Protein AF-A0A4Y7PY63-F1 (afdb_monomer_lite)

Secondary structure (DSSP, 8-state):
-----------------GGGSS-HHHHHHHHHHHHHS----TT---PPPSSTTSTTTTGGGS-HHHHHHHHH-GGGGSS---S------

InterPro domains:
  IPR001810 F-box domain [PF12937] (19-82)
  IPR036047 F-box-like domain superfamily [SSF81383] (13-80)

Radius of gyration: 17.95 Å; chains: 1; bounding box: 48×23×53 Å

Foldseek 3Di:
DDDDDDDDDDDDPDPDDVLVVDDLVVVVVVLCVQQVPQPCDPPDRAHAAPDCVGPPNVQLVPDVVSVVSSVPDCVSVPTHDPPDPPPDD

pLDDT: mean 75.79, std 16.99, range [36.62, 93.94]

Sequence (89 aa):
MNTSAHILEGGGGDGYSPIQQLPPELLCDIFHHCISHPTRRSGFFRLPYPSVTEAPLKLGRVCRSWRQLVLSTPTLWSRLSLGAGRSRK

Structure (mmCIF, N/CA/C/O backbone):
data_AF-A0A4Y7PY63-F1
#
_entry.id   AF-A0A4Y7PY63-F1
#
loop_
_atom_site.group_PDB
_atom_site.id
_atom_site.type_symbol
_atom_site.label_atom_id
_atom_site.label_alt_id
_atom_site.label_comp_id
_atom_site.label_asym_id
_atom_site.label_entity_id
_atom_site.label_seq_id
_atom_site.pdbx_PDB_ins_code
_atom_site.Cartn_x
_atom_site.Cartn_y
_atom_site.Cartn_z
_atom_site.occupancy
_atom_site.B_iso_or_equiv
_atom_site.auth_seq_id
_atom_site.auth_comp_id
_atom_site.auth_asym_id
_atom_site.auth_atom_id
_atom_site.pdbx_PDB_model_num
ATOM 1 N N . MET A 1 1 ? -16.005 8.848 27.756 1.00 38.19 1 MET A N 1
ATOM 2 C CA . MET A 1 1 ? -17.453 8.675 27.541 1.00 38.19 1 MET A CA 1
ATOM 3 C C . MET A 1 1 ? -17.642 7.320 26.899 1.00 38.19 1 MET A C 1
ATOM 5 O O . MET A 1 1 ? -17.077 7.086 25.840 1.00 38.19 1 MET A O 1
ATOM 9 N N . ASN A 1 2 ? -18.297 6.408 27.616 1.00 36.62 2 ASN A N 1
ATOM 10 C CA . ASN A 1 2 ? -18.586 5.072 27.117 1.00 36.62 2 ASN A CA 1
ATOM 11 C C . ASN A 1 2 ? -19.567 5.179 25.944 1.00 36.62 2 ASN A C 1
ATOM 13 O O . ASN A 1 2 ? -20.440 6.049 25.945 1.00 36.62 2 ASN A O 1
ATOM 17 N N . THR A 1 3 ? -19.463 4.271 24.987 1.00 40.09 3 THR A N 1
ATOM 18 C CA . THR A 1 3 ? -20.632 3.900 24.198 1.00 40.09 3 THR A CA 1
ATOM 19 C C . THR A 1 3 ? -20.628 2.389 24.100 1.00 40.09 3 THR A C 1
ATOM 21 O O . THR A 1 3 ? -20.044 1.797 23.199 1.00 40.09 3 THR A O 1
ATOM 24 N N . SER A 1 4 ? -21.232 1.770 25.112 1.00 39.66 4 SER A N 1
ATOM 25 C CA . SER A 1 4 ? -21.748 0.413 25.007 1.00 39.66 4 SER A CA 1
ATOM 26 C C . SER A 1 4 ? -22.830 0.388 23.929 1.00 39.66 4 SER A C 1
ATOM 28 O O . SER A 1 4 ? -23.845 1.066 24.059 1.00 39.66 4 SER A O 1
ATOM 30 N N . ALA A 1 5 ? -22.635 -0.426 22.898 1.00 43.47 5 ALA A N 1
ATOM 31 C CA . ALA A 1 5 ? -23.714 -0.911 22.051 1.00 43.47 5 ALA A CA 1
ATOM 32 C C . ALA A 1 5 ? -23.647 -2.439 22.067 1.00 43.47 5 ALA A C 1
ATOM 34 O O . ALA A 1 5 ? -22.939 -3.070 21.288 1.00 43.47 5 ALA A O 1
ATOM 35 N N . HIS A 1 6 ? -24.359 -3.013 23.032 1.00 50.34 6 HIS A N 1
ATOM 36 C CA . HIS A 1 6 ? -24.821 -4.390 22.980 1.00 50.34 6 HIS A CA 1
ATOM 37 C C . HIS A 1 6 ? -25.946 -4.430 21.936 1.00 50.34 6 HIS A C 1
ATOM 39 O O . HIS A 1 6 ? -26.987 -3.812 22.155 1.00 50.34 6 HIS A O 1
ATOM 45 N N . ILE A 1 7 ? -25.755 -5.134 20.820 1.00 56.34 7 ILE A N 1
ATOM 46 C CA . ILE A 1 7 ? -26.852 -5.610 19.968 1.00 56.34 7 ILE A CA 1
ATOM 47 C C . ILE A 1 7 ? -26.581 -7.088 19.686 1.00 56.34 7 ILE A C 1
ATOM 49 O O . ILE A 1 7 ? -25.544 -7.452 19.136 1.00 56.34 7 ILE A O 1
ATOM 53 N N . LEU A 1 8 ? -27.507 -7.915 20.167 1.00 52.91 8 LEU A N 1
ATOM 54 C CA . LEU A 1 8 ? -27.619 -9.348 19.931 1.00 52.91 8 LEU A CA 1
ATOM 55 C C . LEU A 1 8 ? -28.391 -9.615 18.624 1.00 52.91 8 LEU A C 1
ATOM 57 O O . LEU A 1 8 ? -29.208 -8.791 18.221 1.00 52.91 8 LEU A O 1
ATOM 61 N N . GLU A 1 9 ? -28.196 -10.828 18.101 1.00 44.06 9 GLU A N 1
ATOM 62 C CA . GLU A 1 9 ? -29.035 -11.576 17.147 1.00 44.06 9 GLU A CA 1
ATOM 63 C C . GLU A 1 9 ? -29.151 -11.089 15.689 1.00 44.06 9 GLU A C 1
ATOM 65 O O . GLU A 1 9 ? -29.597 -9.984 15.395 1.00 44.06 9 GLU A O 1
ATOM 70 N N . GLY A 1 10 ? -28.885 -12.015 14.757 1.00 42.09 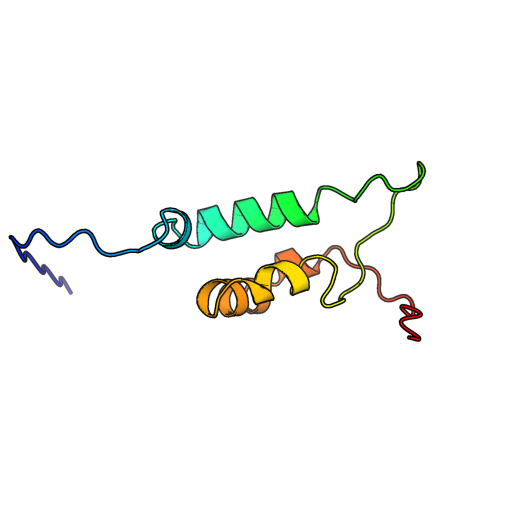10 GLY A N 1
ATOM 71 C CA . GLY A 1 10 ? -29.389 -11.934 13.384 1.00 42.09 10 GLY A CA 1
ATOM 72 C C . GLY A 1 10 ? -28.495 -12.605 12.349 1.00 42.09 10 GLY A C 1
ATOM 73 O O . GLY A 1 10 ? -27.683 -11.945 11.712 1.00 42.09 10 GLY A O 1
ATOM 74 N N . GLY A 1 11 ? -28.652 -13.918 12.156 1.00 52.00 11 GLY A N 1
ATOM 75 C CA . GLY A 1 11 ? -28.004 -14.651 11.071 1.00 52.00 11 GLY A CA 1
ATOM 76 C C . GLY A 1 11 ? -28.357 -14.090 9.691 1.00 52.00 11 GLY A C 1
ATOM 77 O O . GLY A 1 11 ? -29.525 -13.901 9.358 1.00 52.00 11 GLY A O 1
ATOM 78 N N . GLY A 1 12 ? -27.329 -13.872 8.877 1.00 49.88 12 GLY A N 1
ATOM 79 C CA . GLY A 1 12 ? -27.476 -13.417 7.503 1.00 49.88 12 GLY A CA 1
ATOM 80 C C . GLY A 1 12 ? -26.123 -13.226 6.847 1.00 49.88 12 GLY A C 1
ATOM 81 O O . GLY A 1 12 ? -25.841 -12.109 6.455 1.00 49.88 12 GLY A O 1
ATOM 82 N N . GLY A 1 13 ? -25.330 -14.310 6.768 1.00 59.53 13 GLY A N 1
ATOM 83 C CA . GLY A 1 13 ? -23.970 -14.401 6.215 1.00 59.53 13 GLY A CA 1
ATOM 84 C C . GLY A 1 13 ? -23.643 -13.334 5.179 1.00 59.53 13 GLY A C 1
ATOM 85 O O . GLY A 1 13 ? -23.781 -13.524 3.971 1.00 59.53 13 GLY A O 1
ATOM 86 N N . ASP A 1 14 ? -23.239 -12.193 5.697 1.00 59.06 14 ASP A N 1
ATOM 87 C CA . ASP A 1 14 ? -22.962 -10.992 4.957 1.00 59.06 14 ASP A CA 1
ATOM 88 C C . ASP A 1 14 ? -21.647 -11.202 4.212 1.00 59.06 14 ASP A C 1
ATOM 90 O O . ASP A 1 14 ? -20.630 -11.592 4.783 1.00 59.06 14 ASP A O 1
ATOM 94 N N . GLY A 1 15 ? -21.697 -11.024 2.890 1.00 64.50 15 GLY A N 1
ATOM 95 C CA . GLY A 1 15 ? -20.617 -11.307 1.943 1.00 64.50 15 GLY A CA 1
ATOM 96 C C . GLY A 1 15 ? -19.397 -10.391 2.074 1.00 64.50 15 GLY A C 1
ATOM 97 O O . GLY A 1 15 ? -18.844 -9.947 1.066 1.00 64.50 15 GLY A O 1
ATOM 98 N N . TYR A 1 16 ? -18.971 -10.076 3.293 1.00 69.75 16 TYR A N 1
ATOM 99 C CA . TYR A 1 16 ? -17.709 -9.417 3.547 1.00 69.75 16 TYR A CA 1
ATOM 100 C C . TYR A 1 16 ? -16.588 -10.421 3.318 1.00 69.75 16 TYR A C 1
ATOM 102 O O . TYR A 1 16 ? -16.509 -11.487 3.927 1.00 69.75 16 TYR A O 1
ATOM 110 N N . SER A 1 17 ? -15.689 -10.072 2.404 1.00 77.81 17 SER A N 1
ATOM 111 C CA . SER A 1 17 ? -14.433 -10.798 2.289 1.00 77.81 17 SER A CA 1
ATOM 112 C C . SER A 1 17 ? -13.697 -10.690 3.633 1.00 77.81 17 SER A C 1
ATOM 114 O O . SER A 1 17 ? -13.599 -9.571 4.145 1.00 77.81 17 SER A O 1
ATOM 116 N N . PRO A 1 18 ? -13.125 -11.781 4.181 1.00 83.12 18 PRO A N 1
ATOM 117 C CA . PRO A 1 18 ? -12.386 -11.756 5.450 1.00 83.12 18 PRO A CA 1
ATOM 118 C C . PRO A 1 18 ? -11.319 -10.655 5.513 1.00 83.12 18 PRO A C 1
ATOM 120 O O . PRO A 1 18 ? -11.023 -10.104 6.567 1.00 83.12 18 PRO A O 1
ATOM 123 N N . ILE A 1 19 ? -10.785 -10.259 4.353 1.00 85.00 19 ILE A N 1
ATOM 124 C CA . ILE A 1 19 ? -9.783 -9.199 4.240 1.00 85.00 19 ILE A CA 1
ATOM 125 C C . ILE A 1 19 ? -10.304 -7.792 4.574 1.00 85.00 19 ILE A C 1
ATOM 127 O O . ILE A 1 19 ? -9.512 -6.883 4.797 1.00 85.00 19 ILE A O 1
ATOM 131 N N . GLN A 1 20 ? -11.623 -7.594 4.592 1.00 82.00 20 GLN A N 1
ATOM 132 C CA . GLN A 1 20 ? -12.260 -6.340 5.003 1.00 82.00 20 GLN A CA 1
ATOM 133 C C . GLN A 1 20 ? -12.486 -6.269 6.517 1.00 82.00 20 GLN A C 1
ATOM 135 O O . GLN A 1 20 ? -12.739 -5.185 7.030 1.00 82.00 20 GLN A O 1
ATOM 140 N N . GLN A 1 21 ? -12.380 -7.402 7.219 1.00 85.50 21 GLN A N 1
ATOM 141 C CA . GLN A 1 21 ? -12.482 -7.478 8.678 1.00 85.50 21 GLN A CA 1
ATOM 142 C C . GLN A 1 21 ? -11.125 -7.271 9.364 1.00 85.50 21 GLN A C 1
ATOM 144 O O . GLN A 1 21 ? -11.067 -7.136 10.584 1.00 85.50 21 GLN A O 1
ATOM 149 N N . LEU A 1 22 ? -10.027 -7.251 8.596 1.00 87.94 22 LEU A N 1
ATOM 150 C CA . LEU A 1 22 ? -8.707 -6.972 9.143 1.00 87.94 22 LEU A CA 1
ATOM 151 C C . LEU A 1 22 ? -8.631 -5.520 9.642 1.00 87.94 22 LEU A C 1
ATOM 153 O O . LEU A 1 22 ? -9.039 -4.605 8.919 1.00 87.94 22 LEU A O 1
ATOM 157 N N . PRO A 1 23 ? -8.031 -5.292 10.823 1.00 89.81 23 PRO A N 1
ATOM 158 C CA . PRO A 1 23 ? -7.649 -3.961 11.260 1.00 89.81 23 PRO A CA 1
ATOM 159 C C . PRO A 1 23 ? -6.763 -3.258 10.218 1.00 89.81 23 PRO A C 1
ATOM 161 O O . PRO A 1 23 ? -5.956 -3.915 9.540 1.00 89.81 23 PRO A O 1
ATOM 164 N N . PRO A 1 24 ? -6.876 -1.925 10.086 1.00 88.88 24 PRO A N 1
ATOM 165 C CA . PRO A 1 24 ? -6.095 -1.159 9.122 1.00 88.88 24 PRO A CA 1
ATOM 166 C C . PRO A 1 24 ? -4.582 -1.301 9.341 1.00 88.88 24 PRO A C 1
ATOM 168 O O . PRO A 1 24 ? -3.830 -1.248 8.371 1.00 88.88 24 PRO A O 1
ATOM 171 N N . GLU A 1 25 ? -4.121 -1.541 10.570 1.00 91.50 25 GLU A N 1
ATOM 172 C CA . GLU A 1 25 ? -2.707 -1.759 10.893 1.00 91.50 25 GLU A CA 1
ATOM 173 C C . GLU A 1 25 ? -2.171 -3.029 10.220 1.00 91.50 25 GLU A C 1
ATOM 175 O O . GLU A 1 25 ? -1.149 -2.989 9.537 1.00 91.50 25 GLU A O 1
ATOM 180 N N . LEU A 1 26 ? -2.910 -4.139 10.319 1.00 93.50 26 LEU A N 1
ATOM 181 C CA . LEU A 1 26 ? -2.516 -5.403 9.690 1.00 93.50 26 LEU A CA 1
ATOM 182 C C . LEU A 1 26 ? -2.583 -5.314 8.165 1.00 93.50 26 LEU A C 1
ATOM 184 O O . LEU A 1 26 ? -1.723 -5.849 7.465 1.00 93.50 26 LEU A O 1
ATOM 188 N N . LEU A 1 27 ? -3.584 -4.610 7.631 1.00 91.56 27 LEU A N 1
ATOM 189 C CA . LEU A 1 27 ? -3.679 -4.383 6.192 1.00 91.56 27 LEU A CA 1
ATOM 190 C C . LEU A 1 27 ? -2.509 -3.521 5.680 1.00 91.56 27 LEU A C 1
ATOM 192 O O . LEU A 1 27 ? -1.924 -3.829 4.640 1.00 91.56 27 LEU A O 1
ATOM 196 N N . CYS A 1 28 ? -2.124 -2.489 6.438 1.00 91.69 28 CYS A N 1
ATOM 197 C CA . CYS A 1 28 ? -0.915 -1.698 6.208 1.00 91.69 28 CYS A CA 1
ATOM 198 C C . CYS A 1 28 ? 0.335 -2.582 6.174 1.00 91.69 28 CYS A C 1
ATOM 200 O O . CYS A 1 28 ? 1.136 -2.462 5.245 1.00 91.69 28 CYS A O 1
ATOM 202 N N . ASP A 1 29 ? 0.514 -3.474 7.147 1.00 92.25 29 ASP A N 1
ATOM 203 C CA . ASP A 1 29 ? 1.672 -4.370 7.200 1.00 92.25 29 ASP A CA 1
ATOM 204 C C . ASP A 1 29 ? 1.727 -5.299 5.987 1.00 92.25 29 ASP A C 1
ATOM 206 O O . ASP A 1 29 ? 2.781 -5.446 5.361 1.00 92.25 29 ASP A O 1
ATOM 210 N N . ILE A 1 30 ? 0.589 -5.860 5.571 1.00 91.31 30 ILE A N 1
ATOM 211 C CA . ILE A 1 30 ? 0.495 -6.651 4.336 1.00 91.31 30 ILE A CA 1
ATOM 212 C C . ILE A 1 30 ? 0.940 -5.811 3.132 1.00 91.31 30 ILE A C 1
ATOM 214 O O . ILE A 1 30 ? 1.746 -6.266 2.316 1.00 91.31 30 ILE A O 1
ATOM 218 N N . PHE A 1 31 ? 0.482 -4.561 3.027 1.00 91.38 31 PHE A N 1
ATOM 219 C CA . PHE A 1 31 ? 0.866 -3.675 1.926 1.00 91.38 31 PHE A CA 1
ATOM 220 C C . PHE A 1 31 ? 2.370 -3.381 1.916 1.00 91.38 31 PHE A C 1
ATOM 222 O O . PHE A 1 31 ? 2.980 -3.396 0.842 1.00 91.38 31 PHE A O 1
ATOM 229 N N . HIS A 1 32 ? 3.001 -3.198 3.079 1.00 89.69 32 HIS A N 1
ATOM 230 C CA . HIS A 1 32 ? 4.455 -3.034 3.173 1.00 89.69 32 HIS A CA 1
ATOM 231 C C . HIS A 1 32 ? 5.211 -4.262 2.661 1.00 89.69 32 HIS A C 1
ATOM 233 O O . HIS A 1 32 ? 6.222 -4.100 1.969 1.00 89.69 32 HIS A O 1
ATOM 239 N N . HIS A 1 33 ? 4.715 -5.473 2.929 1.00 87.44 33 HIS A N 1
ATOM 240 C CA . HIS A 1 33 ? 5.294 -6.706 2.389 1.00 87.44 33 HIS A CA 1
ATOM 241 C C . HIS A 1 33 ? 5.117 -6.801 0.868 1.00 87.44 33 HIS A C 1
ATOM 243 O O . HIS A 1 33 ? 6.061 -7.171 0.167 1.00 87.44 33 HIS A O 1
ATOM 249 N N . CYS A 1 34 ? 3.956 -6.397 0.338 1.00 83.81 34 CYS A N 1
ATOM 250 C CA . CYS A 1 34 ? 3.700 -6.358 -1.106 1.00 83.81 34 CYS A CA 1
ATOM 251 C C . CYS A 1 34 ? 4.599 -5.363 -1.858 1.00 83.81 34 CYS A C 1
ATOM 253 O O . CYS A 1 34 ? 4.920 -5.594 -3.022 1.00 83.81 34 CYS A O 1
ATOM 255 N N . ILE A 1 35 ? 4.987 -4.255 -1.221 1.00 81.25 35 ILE A N 1
ATOM 256 C CA . ILE A 1 35 ? 5.852 -3.222 -1.818 1.00 81.25 35 ILE A CA 1
ATOM 257 C C . ILE A 1 35 ? 7.335 -3.564 -1.627 1.00 81.25 35 ILE A C 1
ATOM 259 O O . ILE A 1 35 ? 8.146 -3.333 -2.521 1.00 81.25 35 ILE A O 1
ATOM 263 N N . SER A 1 36 ? 7.700 -4.131 -0.473 1.00 73.25 36 SER A N 1
ATOM 264 C CA . SER A 1 36 ? 9.090 -4.453 -0.123 1.00 73.25 36 SER A CA 1
ATOM 265 C C . SER A 1 36 ? 9.613 -5.738 -0.758 1.00 73.25 36 SER A C 1
ATOM 267 O O . SER A 1 36 ? 10.799 -6.021 -0.620 1.00 73.25 36 SER A O 1
ATOM 269 N N . HIS A 1 37 ? 8.772 -6.506 -1.455 1.00 67.00 37 HIS A N 1
ATOM 270 C CA . HIS A 1 37 ? 9.212 -7.577 -2.344 1.00 67.00 37 HIS A CA 1
ATOM 271 C C . HIS A 1 37 ? 9.423 -7.013 -3.758 1.00 67.00 37 HIS A C 1
ATOM 273 O O . HIS A 1 37 ? 8.496 -7.045 -4.575 1.00 67.00 37 HIS A O 1
ATOM 279 N N . PRO A 1 38 ? 10.622 -6.482 -4.084 1.00 61.00 38 PRO A N 1
ATOM 280 C CA . PRO A 1 38 ? 10.932 -6.066 -5.442 1.00 61.00 38 PRO A CA 1
ATOM 281 C C . PRO A 1 38 ? 10.699 -7.262 -6.354 1.00 61.00 38 PRO A C 1
ATOM 283 O O . PRO A 1 38 ? 11.198 -8.366 -6.113 1.00 61.00 38 PRO A O 1
ATOM 286 N N . THR A 1 39 ? 9.901 -7.055 -7.396 1.00 60.47 39 THR A N 1
ATOM 287 C CA . THR A 1 39 ? 9.667 -8.094 -8.389 1.00 60.47 39 THR A CA 1
ATOM 288 C C . THR A 1 39 ? 11.029 -8.446 -8.976 1.00 60.47 39 THR A C 1
ATOM 290 O O . THR A 1 39 ? 11.621 -7.622 -9.672 1.00 60.47 39 THR A O 1
ATOM 293 N N . ARG A 1 40 ? 11.557 -9.642 -8.675 1.00 56.72 40 ARG A N 1
ATOM 294 C CA . ARG A 1 40 ? 12.794 -10.162 -9.273 1.00 56.72 40 ARG A CA 1
ATOM 295 C C . ARG A 1 40 ? 12.544 -10.474 -10.745 1.00 56.72 40 ARG A C 1
ATOM 297 O O . ARG A 1 40 ? 12.495 -11.624 -11.162 1.00 56.72 40 ARG A O 1
ATOM 304 N N . ARG A 1 41 ? 12.330 -9.437 -11.547 1.00 56.44 41 ARG A N 1
ATOM 305 C CA . ARG A 1 41 ? 12.314 -9.539 -12.998 1.00 56.44 41 ARG A CA 1
ATOM 306 C C . ARG A 1 41 ? 13.753 -9.380 -13.456 1.00 56.44 41 ARG A C 1
ATOM 308 O O . ARG A 1 41 ? 14.333 -8.312 -13.323 1.00 56.44 41 ARG A O 1
ATOM 315 N N . SER A 1 42 ? 14.314 -10.464 -13.985 1.00 57.91 42 SER A N 1
ATOM 316 C CA . SER A 1 42 ? 15.585 -10.446 -14.715 1.00 57.91 42 SER A CA 1
ATOM 317 C C . SER A 1 42 ? 16.849 -10.139 -13.889 1.00 57.91 42 SER A C 1
ATOM 319 O O . SER A 1 42 ? 17.772 -9.520 -14.402 1.00 57.91 42 SER A O 1
ATOM 321 N N . GLY A 1 43 ? 16.925 -10.562 -12.622 1.00 61.22 43 GLY A N 1
ATOM 322 C CA . GLY A 1 43 ? 18.181 -10.520 -11.848 1.00 61.22 43 GLY A CA 1
ATOM 323 C C . GLY A 1 43 ? 18.614 -9.146 -11.315 1.00 61.22 43 GLY A C 1
ATOM 324 O O . GLY A 1 43 ? 19.552 -9.085 -10.527 1.00 61.22 43 GLY A O 1
ATOM 325 N N . PHE A 1 44 ? 17.906 -8.064 -11.654 1.00 62.03 44 PHE A N 1
ATOM 326 C CA . PHE A 1 44 ? 18.199 -6.712 -11.169 1.00 62.03 44 PHE A CA 1
ATOM 327 C C . PHE A 1 44 ? 17.180 -6.243 -10.121 1.00 62.03 44 PHE A C 1
ATOM 329 O O . PHE A 1 44 ? 15.978 -6.484 -10.240 1.00 62.03 44 PHE A O 1
ATOM 336 N N . PHE A 1 45 ? 17.664 -5.555 -9.084 1.00 69.50 45 PHE A N 1
ATOM 337 C CA . PHE A 1 45 ? 16.827 -4.909 -8.072 1.00 69.50 45 PHE A CA 1
ATOM 338 C C . PHE A 1 45 ? 16.311 -3.577 -8.627 1.00 69.50 45 PHE A C 1
ATOM 340 O O . PHE A 1 45 ? 17.095 -2.658 -8.861 1.00 69.50 45 PHE A O 1
ATOM 347 N N . ARG A 1 46 ? 14.997 -3.457 -8.840 1.00 77.06 46 ARG A N 1
ATOM 348 C CA . ARG A 1 46 ? 14.356 -2.206 -9.267 1.00 77.06 46 ARG A CA 1
ATOM 349 C C . ARG A 1 46 ? 13.286 -1.804 -8.259 1.00 77.06 46 ARG A C 1
ATOM 351 O O . ARG A 1 46 ? 12.451 -2.625 -7.885 1.00 77.06 46 ARG A O 1
ATOM 358 N N . LEU A 1 47 ? 13.291 -0.531 -7.866 1.00 79.69 47 LEU A N 1
ATOM 359 C CA . LEU A 1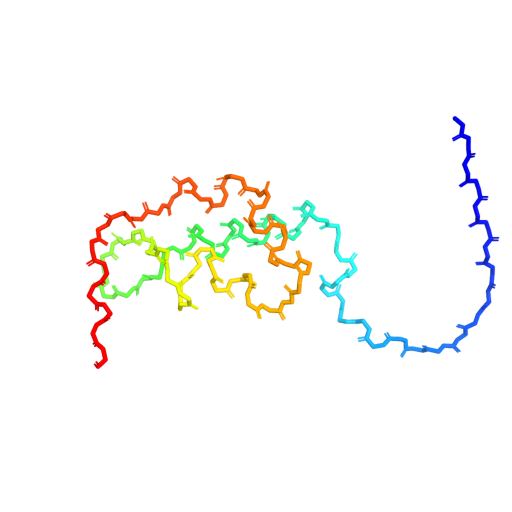 47 ? 12.196 0.059 -7.097 1.00 79.69 47 LEU A CA 1
ATOM 360 C C . LEU A 1 47 ? 10.937 0.188 -7.970 1.00 79.69 47 LEU A C 1
ATOM 362 O O . LEU A 1 47 ? 11.050 0.566 -9.142 1.00 79.69 47 LEU A O 1
ATOM 36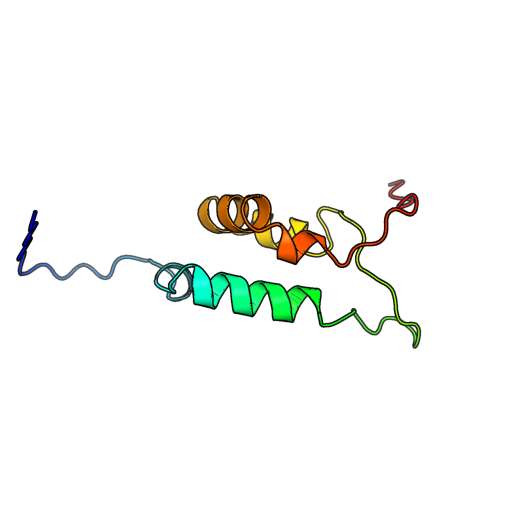6 N N . PRO A 1 48 ? 9.740 -0.075 -7.424 1.00 79.06 48 PRO A N 1
ATOM 367 C CA . PRO A 1 48 ? 8.502 0.076 -8.174 1.00 79.06 48 PRO A CA 1
ATOM 368 C C . PRO A 1 48 ? 8.317 1.524 -8.644 1.00 79.06 48 PRO A C 1
ATOM 370 O O . PRO A 1 48 ? 8.749 2.475 -7.989 1.00 79.06 48 PRO A O 1
ATOM 373 N N . TYR A 1 49 ? 7.698 1.695 -9.806 1.00 83.12 49 TYR A N 1
ATOM 374 C CA . TYR A 1 49 ? 7.278 2.990 -10.328 1.00 83.12 49 TYR A CA 1
ATOM 375 C C . TYR A 1 49 ? 5.805 3.213 -9.973 1.00 83.12 49 TYR A C 1
ATOM 377 O O . TYR A 1 49 ? 5.023 2.265 -10.086 1.00 83.12 49 TYR A O 1
ATOM 385 N N . PRO A 1 50 ? 5.384 4.432 -9.585 1.00 79.12 50 PRO A N 1
ATOM 386 C CA . PRO A 1 50 ? 3.986 4.744 -9.298 1.00 79.12 50 PRO A CA 1
ATOM 387 C C . PRO A 1 50 ? 3.127 4.669 -10.573 1.00 79.12 50 PRO A C 1
ATOM 389 O O . PRO A 1 50 ? 2.748 5.669 -11.173 1.00 79.12 50 PRO A O 1
ATOM 392 N N . SER A 1 51 ? 2.788 3.448 -10.979 1.00 83.50 51 SER A N 1
ATOM 393 C CA . SER A 1 51 ? 1.896 3.121 -12.088 1.00 83.50 51 SER A CA 1
ATOM 394 C C . SER A 1 51 ? 0.703 2.325 -11.586 1.00 83.50 51 SER A C 1
ATOM 396 O O . SER A 1 51 ? 0.782 1.613 -10.591 1.00 83.50 51 SER A O 1
ATOM 398 N N . VAL A 1 52 ? -0.399 2.350 -12.331 1.00 85.31 52 VAL A N 1
ATOM 399 C CA . VAL A 1 52 ? -1.597 1.551 -12.013 1.00 85.31 52 VAL A CA 1
ATOM 400 C C . VAL A 1 52 ? -1.358 0.033 -12.052 1.00 85.31 52 VAL A C 1
ATOM 402 O O . VAL A 1 52 ? -2.232 -0.734 -11.645 1.00 85.31 52 VAL A O 1
ATOM 405 N N . THR A 1 53 ? -0.207 -0.399 -12.572 1.00 84.62 53 THR A N 1
ATOM 406 C CA . THR A 1 53 ? 0.217 -1.797 -12.705 1.00 84.62 53 THR A CA 1
ATOM 407 C C . THR A 1 53 ? 1.187 -2.250 -11.615 1.00 84.62 53 THR A C 1
ATOM 409 O O . THR A 1 53 ? 1.411 -3.453 -11.481 1.00 84.62 53 THR A O 1
ATOM 412 N N . GLU A 1 54 ? 1.743 -1.326 -10.827 1.00 84.75 54 GLU A N 1
ATOM 413 C CA . GLU A 1 54 ? 2.723 -1.605 -9.772 1.00 84.75 54 GLU A CA 1
ATOM 414 C C . GLU A 1 54 ? 2.232 -1.064 -8.417 1.00 84.75 54 GLU A C 1
ATOM 416 O O . GLU A 1 54 ? 1.395 -0.162 -8.334 1.00 84.75 54 GLU A O 1
ATOM 421 N N . ALA A 1 55 ? 2.691 -1.671 -7.323 1.00 84.81 55 ALA A N 1
ATOM 422 C CA . ALA A 1 55 ? 2.417 -1.148 -5.988 1.00 84.81 55 ALA A CA 1
ATOM 423 C C . ALA A 1 55 ? 3.171 0.187 -5.787 1.00 84.81 55 ALA A C 1
ATOM 425 O O . ALA A 1 55 ? 4.220 0.378 -6.399 1.00 84.81 55 ALA A O 1
ATOM 426 N N . PRO A 1 56 ? 2.663 1.120 -4.963 1.00 86.31 56 PRO A N 1
ATOM 427 C CA . PRO A 1 56 ? 1.483 0.992 -4.100 1.00 86.31 56 PRO A CA 1
ATOM 428 C C . PRO A 1 56 ? 0.134 1.184 -4.825 1.00 86.31 56 PRO A C 1
ATOM 430 O O . PRO A 1 56 ? -0.895 0.705 -4.350 1.00 86.31 56 PRO A O 1
ATOM 433 N N . LEU A 1 57 ? 0.110 1.804 -6.011 1.00 88.25 57 LEU A N 1
ATOM 434 C CA . LEU A 1 57 ? -1.132 2.171 -6.712 1.00 88.25 57 LEU A CA 1
ATOM 435 C C . LEU A 1 57 ? -2.000 0.979 -7.135 1.00 88.25 57 LEU A C 1
ATOM 437 O O . LEU A 1 57 ? -3.227 1.087 -7.123 1.00 88.25 57 LEU A O 1
ATOM 441 N N . LYS A 1 58 ? -1.392 -0.164 -7.467 1.00 89.62 58 LYS A N 1
ATOM 442 C CA . LYS A 1 58 ? -2.120 -1.406 -7.765 1.00 89.62 58 LYS A CA 1
ATOM 443 C C . LYS A 1 58 ? -3.029 -1.847 -6.608 1.00 89.62 58 LYS A C 1
ATOM 445 O O . LYS A 1 58 ? -4.142 -2.301 -6.861 1.00 89.62 58 LYS A O 1
ATOM 450 N N . LEU A 1 59 ? -2.586 -1.680 -5.358 1.00 89.44 59 LEU A N 1
ATOM 451 C CA . LEU A 1 59 ? -3.347 -2.071 -4.163 1.00 89.44 59 LEU A CA 1
ATOM 452 C C . LEU A 1 59 ? -4.588 -1.185 -3.982 1.00 89.44 59 LEU A C 1
ATOM 454 O O . LEU A 1 59 ? -5.679 -1.679 -3.708 1.00 89.44 59 LEU A O 1
ATOM 458 N N . GLY A 1 60 ? -4.465 0.113 -4.269 1.00 90.81 60 GLY A N 1
ATOM 459 C CA . GLY A 1 60 ? -5.580 1.062 -4.211 1.00 90.81 60 GLY A CA 1
ATOM 460 C C . GLY A 1 60 ? -6.673 0.858 -5.271 1.00 90.81 60 GLY A C 1
ATOM 461 O O . GLY A 1 60 ? -7.620 1.641 -5.318 1.00 90.81 60 GLY A O 1
ATOM 462 N N . ARG A 1 61 ? -6.563 -0.151 -6.148 1.00 91.50 61 ARG A N 1
ATOM 463 C CA . ARG A 1 61 ? -7.595 -0.490 -7.145 1.00 91.50 61 ARG A CA 1
ATOM 464 C C . ARG A 1 61 ? -8.552 -1.595 -6.697 1.00 91.50 61 ARG A C 1
ATOM 466 O O . ARG A 1 61 ? -9.527 -1.831 -7.399 1.00 91.50 61 ARG A O 1
ATOM 473 N N . VAL A 1 62 ? -8.290 -2.255 -5.567 1.00 90.12 62 VAL A N 1
ATOM 474 C CA . VAL A 1 62 ? -9.110 -3.378 -5.082 1.00 90.12 62 VAL A CA 1
ATOM 475 C C . VAL A 1 62 ? -10.465 -2.893 -4.563 1.00 90.12 62 VAL A C 1
ATOM 477 O O . VAL A 1 62 ? -11.504 -3.367 -5.010 1.00 90.12 62 VAL A O 1
ATOM 480 N N . CYS A 1 63 ? -10.475 -1.919 -3.649 1.00 89.81 63 CYS A N 1
ATOM 481 C CA . CYS A 1 63 ? -11.698 -1.295 -3.143 1.00 89.81 63 CYS A CA 1
ATOM 482 C C . CYS A 1 63 ? -11.427 0.129 -2.620 1.00 89.81 6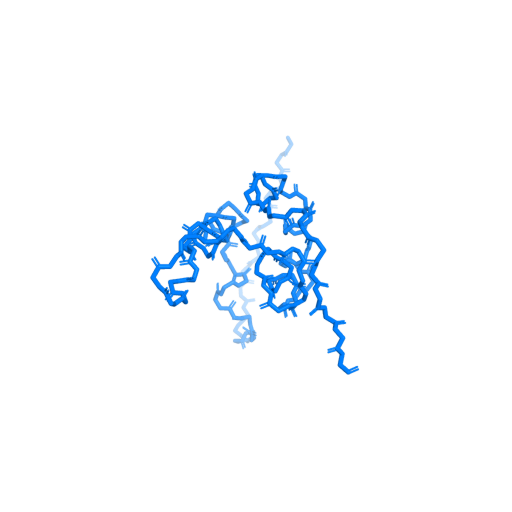3 CYS A C 1
ATOM 484 O O . CYS A 1 63 ? -10.276 0.565 -2.527 1.00 89.81 63 CYS A O 1
ATOM 486 N N . ARG A 1 64 ? -12.489 0.870 -2.261 1.00 90.25 64 ARG A N 1
ATOM 487 C CA . ARG A 1 64 ? -12.366 2.254 -1.756 1.00 90.25 64 ARG A CA 1
ATOM 488 C C . ARG A 1 64 ? -11.590 2.336 -0.436 1.00 90.25 64 ARG A C 1
ATOM 490 O O . ARG A 1 64 ? -10.763 3.230 -0.301 1.00 90.25 64 ARG A O 1
ATOM 497 N N . SER A 1 65 ? -11.809 1.387 0.478 1.00 91.12 65 SER A N 1
ATOM 498 C CA . SER A 1 65 ? -11.112 1.330 1.773 1.00 91.12 65 SER A CA 1
ATOM 499 C C . SER A 1 65 ? -9.597 1.170 1.590 1.00 91.12 65 SER A C 1
ATOM 501 O O . SER A 1 65 ? -8.814 1.970 2.099 1.00 91.12 65 SER A O 1
ATOM 503 N N . TRP A 1 66 ? -9.169 0.233 0.735 1.00 93.31 66 TRP A N 1
ATOM 504 C CA . TRP A 1 66 ? -7.748 0.033 0.427 1.00 93.31 66 TRP A CA 1
ATOM 505 C C . TRP A 1 66 ? -7.131 1.266 -0.228 1.00 93.31 66 TRP A C 1
ATOM 507 O O . TRP A 1 66 ? -6.000 1.627 0.078 1.00 93.31 66 TRP A O 1
ATOM 517 N N . ARG A 1 67 ? -7.875 1.942 -1.113 1.00 93.69 67 ARG A N 1
ATOM 518 C CA . ARG A 1 67 ? -7.419 3.189 -1.734 1.00 93.69 67 ARG A CA 1
ATOM 519 C C . ARG A 1 67 ? -7.168 4.280 -0.699 1.00 93.69 67 ARG A C 1
ATOM 521 O O . ARG A 1 67 ? -6.135 4.936 -0.780 1.00 93.69 67 ARG A O 1
ATOM 528 N N . GLN A 1 68 ? -8.100 4.485 0.230 1.00 93.81 68 GLN A N 1
ATOM 529 C CA . GLN A 1 68 ? -7.944 5.481 1.290 1.00 93.81 68 GLN A CA 1
ATOM 530 C C . GLN A 1 68 ? -6.716 5.168 2.138 1.00 93.81 68 GLN A C 1
ATOM 532 O O . GLN A 1 68 ? -5.860 6.028 2.297 1.00 93.81 68 GLN A O 1
ATOM 537 N N . LEU A 1 69 ? -6.570 3.918 2.573 1.00 93.00 69 LEU A N 1
ATOM 538 C CA . LEU A 1 69 ? -5.444 3.504 3.399 1.00 93.00 69 LEU A CA 1
ATOM 539 C C . LEU A 1 69 ? -4.100 3.648 2.667 1.00 93.00 69 LEU A C 1
ATOM 541 O O . LEU A 1 69 ? -3.163 4.218 3.212 1.00 93.00 69 LEU A O 1
ATOM 545 N N . VAL A 1 70 ? -4.011 3.239 1.398 1.00 92.81 70 VAL A N 1
ATOM 546 C CA . VAL A 1 70 ? -2.789 3.425 0.595 1.00 92.81 70 VAL A CA 1
ATOM 547 C C . VAL A 1 70 ? -2.408 4.903 0.465 1.00 92.81 70 VAL A C 1
ATOM 549 O O . VAL A 1 70 ? -1.228 5.236 0.548 1.00 92.81 70 VAL A O 1
ATOM 552 N N . LEU A 1 71 ? -3.378 5.794 0.241 1.00 92.25 71 LEU A N 1
ATOM 553 C CA . LEU A 1 71 ? -3.124 7.231 0.092 1.00 92.25 71 LEU A CA 1
ATOM 554 C C . LEU A 1 71 ? -2.786 7.913 1.426 1.00 92.25 71 LEU A C 1
ATOM 556 O O . LEU A 1 71 ? -2.002 8.858 1.437 1.00 92.25 71 LEU A O 1
ATOM 560 N N . SER A 1 72 ? -3.356 7.435 2.532 1.00 93.94 72 SER A N 1
ATOM 561 C CA . SER A 1 72 ? -3.165 7.993 3.875 1.00 93.94 72 SER A CA 1
ATOM 562 C C . SER A 1 72 ? -1.929 7.473 4.608 1.00 93.94 72 SER A C 1
ATOM 564 O O . SER A 1 72 ? -1.630 7.995 5.677 1.00 93.94 72 SER A O 1
ATOM 566 N N . THR A 1 73 ? -1.203 6.494 4.059 1.00 93.00 73 THR A N 1
ATOM 567 C CA . THR A 1 73 ? -0.015 5.898 4.692 1.00 93.00 73 THR A CA 1
ATOM 568 C C . THR A 1 73 ? 1.266 6.285 3.931 1.00 93.00 73 THR A C 1
ATOM 570 O O . THR A 1 73 ? 1.653 5.589 2.987 1.00 93.00 73 THR A O 1
ATOM 573 N N . PRO A 1 74 ? 1.979 7.364 4.328 1.00 91.44 74 PRO A N 1
ATOM 574 C CA . PRO A 1 74 ? 3.165 7.863 3.619 1.00 91.44 74 PRO A CA 1
ATOM 575 C C . PRO A 1 74 ? 4.312 6.854 3.522 1.00 91.44 74 PRO A C 1
ATOM 577 O O . PRO A 1 74 ? 5.080 6.872 2.561 1.00 91.44 74 PRO A O 1
ATOM 580 N N . THR A 1 75 ? 4.430 5.942 4.489 1.00 91.06 75 THR A N 1
ATOM 581 C CA . THR A 1 75 ? 5.497 4.932 4.522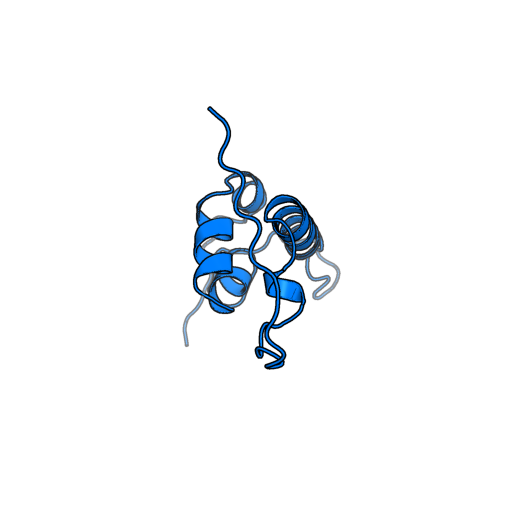 1.00 91.06 75 THR A CA 1
ATOM 582 C C . THR A 1 75 ? 5.438 3.984 3.321 1.00 91.06 75 THR A C 1
ATOM 584 O O . THR A 1 75 ? 6.491 3.581 2.824 1.00 91.06 75 THR A O 1
ATOM 587 N N . LEU A 1 76 ? 4.248 3.723 2.762 1.00 89.06 76 LEU A N 1
ATOM 588 C CA . LEU A 1 76 ? 4.068 2.931 1.534 1.00 89.06 76 LEU A CA 1
ATOM 589 C C . LEU A 1 76 ? 4.666 3.615 0.290 1.00 89.06 76 LEU A C 1
ATOM 591 O O . LEU A 1 76 ? 4.965 2.952 -0.702 1.00 89.06 76 LEU A O 1
ATOM 595 N N . TRP A 1 77 ? 4.871 4.931 0.343 1.00 89.44 77 TRP A N 1
ATOM 596 C CA . TRP A 1 77 ? 5.413 5.743 -0.749 1.00 89.44 77 TRP A CA 1
ATOM 597 C C . TRP A 1 77 ? 6.907 6.048 -0.587 1.00 89.44 77 TRP A C 1
ATOM 599 O O . TRP A 1 77 ? 7.505 6.682 -1.450 1.00 89.44 77 TRP A O 1
ATOM 609 N N . SER A 1 78 ? 7.540 5.580 0.490 1.00 87.69 78 SER A N 1
ATOM 610 C CA . SER A 1 78 ? 8.952 5.867 0.789 1.00 87.69 78 SER A CA 1
ATOM 611 C C . SER A 1 78 ? 9.957 5.142 -0.122 1.00 87.69 78 SER A C 1
ATOM 613 O O . SER A 1 78 ? 11.133 5.498 -0.157 1.00 87.69 78 SER A O 1
ATOM 615 N N . ARG A 1 79 ? 9.517 4.118 -0.867 1.00 82.44 79 ARG A N 1
ATOM 616 C CA . ARG A 1 79 ? 10.376 3.214 -1.655 1.00 82.44 79 ARG A CA 1
ATOM 617 C C . ARG A 1 79 ? 9.916 3.095 -3.108 1.00 82.44 79 ARG A C 1
ATOM 619 O O . ARG A 1 79 ? 9.517 2.023 -3.555 1.00 82.44 79 ARG A O 1
ATOM 626 N N . LEU A 1 80 ? 9.980 4.195 -3.852 1.00 84.62 80 LEU A N 1
ATOM 627 C CA . LEU A 1 80 ? 9.572 4.251 -5.258 1.00 84.62 80 LEU A CA 1
ATOM 628 C C . LEU A 1 80 ? 10.610 4.939 -6.146 1.00 84.62 80 LEU A C 1
ATOM 630 O O . LEU A 1 80 ? 11.393 5.770 -5.693 1.00 84.62 80 LEU A O 1
ATOM 634 N N . SER A 1 81 ? 10.623 4.566 -7.426 1.00 83.31 81 SER A N 1
ATOM 635 C CA . SER A 1 81 ? 11.442 5.221 -8.444 1.00 83.31 81 SER A CA 1
ATOM 636 C C . SER A 1 81 ? 10.666 6.364 -9.102 1.00 83.31 81 SER A C 1
ATOM 638 O O . SER A 1 81 ? 9.529 6.191 -9.531 1.00 83.31 81 SER A O 1
ATOM 640 N N . LEU A 1 82 ? 11.304 7.531 -9.221 1.00 77.56 82 LEU A N 1
ATOM 641 C CA . LEU A 1 82 ? 10.782 8.712 -9.926 1.00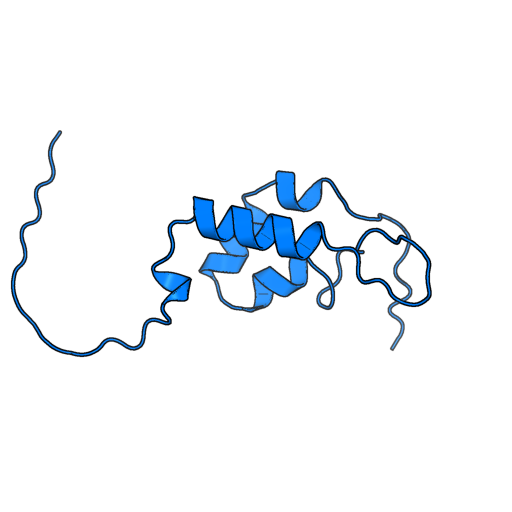 77.56 82 LEU A CA 1
ATOM 642 C C . LEU A 1 82 ? 11.404 8.857 -11.329 1.00 77.56 82 LEU A C 1
ATOM 644 O O . LEU A 1 82 ? 11.618 9.959 -11.819 1.00 77.56 82 LEU A O 1
ATOM 648 N N . GLY A 1 83 ? 11.759 7.745 -11.974 1.00 71.88 83 GLY A N 1
ATOM 649 C CA . GLY A 1 83 ? 12.257 7.752 -13.354 1.00 71.88 83 GLY A CA 1
ATOM 650 C C . GLY A 1 83 ? 11.097 7.706 -14.341 1.00 71.88 83 GLY A C 1
ATOM 651 O O . GLY A 1 83 ? 10.126 7.012 -14.078 1.00 71.88 83 GLY A O 1
ATOM 652 N N . ALA A 1 84 ? 11.172 8.410 -15.472 1.00 63.34 84 ALA A N 1
ATOM 653 C CA . ALA A 1 84 ? 10.093 8.450 -16.461 1.00 63.34 84 ALA A CA 1
ATOM 654 C C . ALA A 1 84 ? 9.682 7.034 -16.911 1.00 63.34 84 ALA A C 1
ATOM 656 O O . ALA A 1 84 ? 10.362 6.389 -17.713 1.00 63.34 84 ALA A O 1
ATOM 657 N N . GLY A 1 85 ? 8.554 6.543 -16.395 1.00 59.16 85 GLY A N 1
ATOM 658 C CA . GLY A 1 85 ? 7.928 5.331 -16.886 1.00 59.16 85 GLY A CA 1
ATOM 659 C C . GLY A 1 85 ? 7.521 5.572 -18.331 1.00 59.16 85 GLY A C 1
ATOM 660 O O . GLY A 1 85 ? 6.562 6.293 -18.597 1.00 59.16 85 GLY A O 1
ATOM 661 N N . ARG A 1 86 ? 8.250 4.987 -19.286 1.00 62.09 86 ARG A N 1
ATOM 662 C CA . ARG A 1 86 ? 7.783 4.864 -20.670 1.00 62.09 86 ARG A CA 1
ATOM 663 C C . ARG A 1 86 ? 6.568 3.936 -20.676 1.00 62.09 86 ARG A C 1
ATOM 665 O O . ARG A 1 86 ? 6.676 2.755 -20.971 1.00 62.09 86 ARG A O 1
ATOM 672 N N . SER A 1 87 ? 5.407 4.481 -20.343 1.00 63.09 87 SER A N 1
ATOM 673 C CA . SER A 1 87 ? 4.119 3.890 -20.675 1.00 63.09 87 SER A CA 1
ATOM 674 C C . SER A 1 87 ? 3.629 4.572 -21.947 1.00 63.09 87 SER A C 1
ATOM 676 O O . SER A 1 87 ? 2.781 5.457 -21.898 1.00 63.09 87 SER A O 1
ATOM 678 N N . ARG A 1 88 ? 4.217 4.208 -23.092 1.00 50.22 88 ARG A N 1
ATOM 679 C CA . ARG A 1 88 ? 3.584 4.435 -24.395 1.00 50.22 88 ARG A CA 1
ATOM 680 C C . ARG A 1 88 ? 2.917 3.122 -24.785 1.00 50.22 88 ARG A C 1
ATOM 682 O O . ARG A 1 88 ? 3.606 2.108 -24.881 1.00 50.22 88 ARG A O 1
ATOM 689 N N . LYS A 1 89 ? 1.594 3.158 -24.904 1.00 45.34 89 LYS A N 1
ATOM 690 C CA . LYS A 1 89 ? 0.808 2.144 -25.599 1.00 45.34 89 LYS A CA 1
ATOM 691 C C . LYS A 1 89 ? 0.629 2.610 -27.036 1.00 45.34 89 LYS A C 1
ATOM 693 O O . LYS A 1 89 ? 0.523 3.846 -27.206 1.00 45.34 89 LYS A O 1
#

Organism: NCBI:txid50990